Protein AF-A0A563E3H1-F1 (afdb_monomer_lite)

Radius of gyration: 13.67 Å; chains: 1; bounding box: 26×21×43 Å

Organism: NCBI:txid1660198

Secondary structure (DSSP, 8-state):
--HHHHHHTS-HHHHHHHHHHHTT--HHHHHHHHT--TTHHHHHHHHHHHHHHHHHHHHHS-----

InterPro domains:
  IPR013324 RNA polymerase sigma factor, region 3/4-like [SSF88659] (3-55)
  IPR036388 Winged helix-like DNA-binding domain superfamily [G3DSA:1.10.10.10] (2-58)

Foldseek 3Di:
DDLLVLLVPDDPLLSQLVVCVVVVHDLVVNCVVSVHDSVCSVVSPVVSVVSSVVSVVVVPDPPPDD

pLDDT: mean 86.61, std 13.27, range [48.53, 96.25]

Structure (mmCIF, N/CA/C/O backbone):
data_AF-A0A563E3H1-F1
#
_entry.id   AF-A0A563E3H1-F1
#
loop_
_atom_site.group_PDB
_atom_site.id
_atom_site.type_symbol
_atom_site.label_atom_id
_atom_site.label_alt_id
_atom_site.label_comp_id
_atom_site.label_asym_id
_atom_site.label_entity_id
_atom_site.label_seq_id
_atom_site.pdbx_PDB_ins_code
_atom_site.Cartn_x
_atom_site.Cartn_y
_atom_site.Cartn_z
_atom_site.occupancy
_atom_site.B_iso_or_equiv
_atom_site.auth_seq_id
_atom_site.auth_comp_id
_atom_site.auth_asym_id
_atom_site.auth_atom_id
_atom_site.pdbx_PDB_model_num
ATOM 1 N N . MET A 1 1 ? -0.438 -3.312 21.180 1.00 56.22 1 MET A N 1
ATOM 2 C CA . MET A 1 1 ? -1.201 -2.703 20.069 1.00 56.22 1 MET A CA 1
ATOM 3 C C . MET A 1 1 ? -0.566 -3.180 18.773 1.00 56.22 1 MET A C 1
ATOM 5 O O . MET A 1 1 ? 0.633 -2.982 18.619 1.00 56.22 1 MET A O 1
ATOM 9 N N . ASN A 1 2 ? -1.301 -3.868 17.894 1.00 72.75 2 ASN A N 1
ATOM 10 C CA . ASN A 1 2 ? -0.711 -4.520 16.719 1.00 72.75 2 ASN A CA 1
ATOM 11 C C . ASN A 1 2 ? -0.913 -3.655 15.467 1.00 72.75 2 ASN A C 1
ATOM 13 O O . ASN A 1 2 ? -2.045 -3.350 15.106 1.00 72.75 2 ASN A O 1
ATOM 17 N N . MET A 1 3 ? 0.179 -3.320 14.770 1.00 71.00 3 MET A N 1
ATOM 18 C CA . MET A 1 3 ? 0.190 -2.573 13.497 1.00 71.00 3 MET A CA 1
ATOM 19 C C . MET A 1 3 ? -0.798 -3.148 12.462 1.00 71.00 3 MET A C 1
ATOM 21 O O . MET A 1 3 ? -1.443 -2.412 11.719 1.00 71.00 3 MET A O 1
ATOM 25 N N . ALA A 1 4 ? -0.966 -4.474 12.459 1.00 75.25 4 ALA A N 1
ATOM 26 C CA . ALA A 1 4 ? -1.895 -5.181 11.583 1.00 75.25 4 ALA A CA 1
ATOM 27 C C . ALA A 1 4 ? -3.357 -4.720 11.738 1.00 75.25 4 ALA A C 1
ATOM 29 O O . ALA A 1 4 ? -4.060 -4.623 10.738 1.00 75.25 4 ALA A O 1
ATOM 30 N N . SER A 1 5 ? -3.794 -4.387 12.957 1.00 81.06 5 SER A N 1
ATOM 31 C CA . SER A 1 5 ? -5.168 -3.948 13.242 1.00 81.06 5 SER A CA 1
ATOM 32 C C . SER A 1 5 ? -5.436 -2.509 12.797 1.00 81.06 5 SER A C 1
ATOM 34 O O . SER A 1 5 ? -6.572 -2.163 12.499 1.00 81.06 5 SER A O 1
ATOM 36 N N . LEU A 1 6 ? -4.403 -1.663 12.741 1.00 83.19 6 LEU A N 1
ATOM 37 C CA . LEU A 1 6 ? -4.526 -0.292 12.234 1.00 83.19 6 LEU A CA 1
ATOM 38 C C . LEU A 1 6 ? -4.598 -0.272 10.706 1.00 83.19 6 LEU A C 1
ATOM 40 O O . LEU A 1 6 ? -5.383 0.478 10.137 1.00 83.19 6 LEU A O 1
ATOM 44 N N . LEU A 1 7 ? -3.831 -1.143 10.044 1.00 85.31 7 LEU A N 1
ATOM 45 C CA . LEU A 1 7 ? -3.918 -1.322 8.594 1.00 85.31 7 LEU A CA 1
ATOM 46 C C . LEU A 1 7 ? -5.284 -1.865 8.157 1.00 85.31 7 LEU A C 1
ATOM 48 O O . LEU A 1 7 ? -5.727 -1.543 7.063 1.00 85.31 7 LEU A O 1
ATOM 52 N N . ASP A 1 8 ? -5.951 -2.661 8.994 1.00 86.19 8 ASP A N 1
ATOM 53 C CA . ASP A 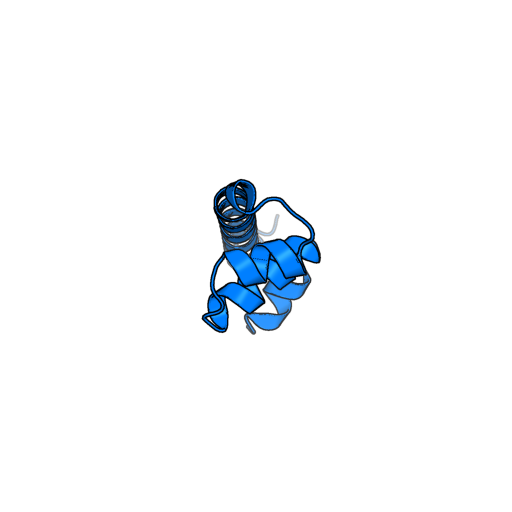1 8 ? -7.293 -3.187 8.707 1.00 86.19 8 ASP A CA 1
ATOM 54 C C . ASP A 1 8 ? -8.384 -2.101 8.729 1.00 86.19 8 ASP A C 1
ATOM 56 O O . ASP A 1 8 ? -9.404 -2.223 8.060 1.00 86.19 8 ASP A O 1
ATOM 60 N N . GLN A 1 9 ? -8.143 -0.992 9.437 1.00 87.19 9 GLN A N 1
ATOM 61 C CA . GLN A 1 9 ? -9.044 0.166 9.451 1.00 87.19 9 GLN A CA 1
ATOM 62 C C . GLN A 1 9 ? -8.856 1.098 8.247 1.00 87.19 9 GLN A C 1
ATOM 64 O O . GLN A 1 9 ? -9.648 2.022 8.044 1.00 87.19 9 GLN A O 1
ATOM 69 N N . LEU A 1 10 ? -7.809 0.891 7.443 1.00 88.38 10 LEU A N 1
ATOM 70 C CA . LEU A 1 10 ? -7.624 1.639 6.207 1.00 88.38 10 LEU A CA 1
ATOM 71 C C . LEU A 1 10 ? -8.517 1.082 5.092 1.00 88.38 10 LEU A C 1
ATOM 73 O O . LEU A 1 10 ? -8.816 -0.111 5.060 1.00 88.38 10 LEU A O 1
ATOM 77 N N . PRO A 1 11 ? -8.872 1.918 4.100 1.00 91.12 11 PRO A N 1
ATOM 78 C CA . PRO A 1 11 ? -9.435 1.430 2.852 1.00 91.12 11 PRO A CA 1
ATOM 79 C C . PRO A 1 11 ? -8.561 0.313 2.256 1.00 91.12 11 PRO A C 1
ATOM 81 O O . PRO A 1 11 ? -7.332 0.447 2.257 1.00 91.12 11 PRO A O 1
ATOM 84 N N . PRO A 1 12 ? -9.162 -0.750 1.693 1.00 87.69 12 PRO A N 1
ATOM 85 C CA . PRO A 1 12 ? -8.443 -1.963 1.306 1.00 87.69 12 PRO A CA 1
ATOM 86 C C . PRO A 1 12 ? -7.297 -1.692 0.324 1.00 87.69 12 PRO A C 1
ATOM 88 O O . PRO A 1 12 ? -6.221 -2.263 0.477 1.00 87.69 12 PRO A O 1
ATOM 91 N N . GLY A 1 13 ? -7.472 -0.759 -0.620 1.00 91.19 13 GLY A N 1
ATOM 92 C CA . GLY A 1 13 ? -6.395 -0.347 -1.526 1.00 91.19 13 GLY A CA 1
ATOM 93 C C . GLY A 1 13 ? -5.189 0.250 -0.789 1.00 91.19 13 GLY A C 1
ATOM 94 O O . GLY A 1 13 ? -4.056 -0.160 -1.016 1.00 91.19 13 GLY A O 1
ATOM 95 N N . LEU A 1 14 ? -5.419 1.154 0.164 1.00 93.00 14 LEU A N 1
ATOM 96 C CA . LEU A 1 14 ? -4.347 1.806 0.925 1.00 93.00 14 LEU A CA 1
ATOM 97 C C . LEU A 1 14 ? -3.645 0.829 1.877 1.00 93.00 14 LEU A C 1
ATOM 99 O O . LEU A 1 14 ? -2.421 0.851 1.999 1.00 93.00 14 LEU A O 1
ATOM 103 N N . ALA A 1 15 ? -4.406 -0.076 2.498 1.00 93.44 15 ALA A N 1
ATOM 104 C CA . ALA A 1 15 ? -3.853 -1.146 3.321 1.00 93.44 15 ALA A CA 1
ATOM 105 C C . ALA A 1 15 ? -2.932 -2.070 2.505 1.00 93.44 15 ALA A C 1
ATOM 107 O O . ALA A 1 15 ? -1.833 -2.407 2.949 1.00 93.44 15 ALA A O 1
ATOM 108 N N . VAL A 1 16 ? -3.360 -2.460 1.299 1.00 94.00 16 VAL A N 1
ATOM 109 C CA . VAL A 1 16 ? -2.558 -3.275 0.375 1.00 94.00 16 VAL A CA 1
ATOM 110 C C . VAL A 1 16 ? -1.305 -2.522 -0.072 1.00 94.00 16 VAL A C 1
ATOM 112 O O . VAL A 1 16 ? -0.219 -3.097 -0.018 1.00 94.00 16 VAL A O 1
ATOM 115 N N . ALA A 1 17 ? -1.422 -1.237 -0.421 1.00 94.88 17 ALA A N 1
ATOM 116 C CA . ALA A 1 17 ? -0.287 -0.403 -0.817 1.00 94.88 17 ALA A CA 1
ATOM 117 C C . ALA A 1 17 ? 0.818 -0.391 0.254 1.00 94.88 17 ALA A C 1
ATOM 119 O O . ALA A 1 17 ? 1.979 -0.678 -0.040 1.00 94.88 17 ALA A O 1
ATOM 120 N N . LEU A 1 18 ? 0.448 -0.146 1.516 1.00 93.81 18 LEU A N 1
ATOM 121 C CA . LEU A 1 18 ? 1.394 -0.118 2.635 1.00 93.81 18 LEU A CA 1
ATOM 122 C C . LEU A 1 18 ? 1.977 -1.496 2.955 1.00 93.81 18 LEU A C 1
ATOM 124 O O . LEU A 1 18 ? 3.157 -1.596 3.285 1.00 93.81 18 LEU A O 1
ATOM 128 N N . ARG A 1 19 ? 1.187 -2.572 2.845 1.00 92.75 19 ARG A N 1
ATOM 129 C CA . ARG A 1 19 ? 1.684 -3.945 3.047 1.00 92.75 19 ARG A CA 1
ATOM 130 C C . ARG A 1 19 ? 2.738 -4.314 2.007 1.00 92.75 19 ARG A C 1
ATOM 132 O O . ARG A 1 19 ? 3.785 -4.838 2.372 1.00 92.75 19 ARG A O 1
ATOM 139 N N . LEU A 1 20 ? 2.483 -4.009 0.736 1.00 94.19 20 LEU A N 1
ATOM 140 C CA . LEU A 1 20 ? 3.427 -4.283 -0.345 1.00 94.19 20 LEU A CA 1
ATOM 141 C C . LEU A 1 20 ? 4.696 -3.435 -0.210 1.00 94.19 20 LEU A C 1
ATOM 143 O O . LEU A 1 20 ? 5.800 -3.959 -0.351 1.00 94.19 20 LEU A O 1
ATOM 147 N N . ARG A 1 21 ? 4.553 -2.155 0.147 1.00 93.94 21 ARG A N 1
ATOM 148 C CA . ARG A 1 21 ? 5.693 -1.275 0.414 1.00 93.94 21 ARG A CA 1
ATOM 149 C C . ARG A 1 21 ? 6.541 -1.770 1.589 1.00 93.94 21 ARG A C 1
ATOM 151 O O . ARG A 1 21 ? 7.759 -1.834 1.463 1.00 93.94 21 ARG A O 1
ATOM 158 N N . ASN A 1 22 ? 5.914 -2.179 2.694 1.00 91.94 22 ASN A N 1
ATOM 159 C CA . ASN A 1 22 ? 6.612 -2.748 3.855 1.00 91.94 22 ASN A CA 1
ATOM 160 C C . ASN A 1 22 ? 7.298 -4.085 3.547 1.00 91.94 22 ASN A C 1
ATOM 162 O O . ASN A 1 22 ? 8.322 -4.397 4.145 1.00 91.94 22 ASN A O 1
ATOM 166 N N . ALA A 1 23 ? 6.760 -4.864 2.607 1.00 94.00 23 ALA A N 1
ATOM 167 C CA . ALA A 1 23 ? 7.398 -6.082 2.115 1.00 94.00 23 ALA A CA 1
ATOM 168 C C . ALA A 1 23 ? 8.554 -5.813 1.126 1.00 94.00 23 ALA A C 1
ATOM 170 O O . ALA A 1 23 ? 9.195 -6.759 0.676 1.00 94.00 23 ALA A O 1
ATOM 171 N N . GLY A 1 24 ? 8.837 -4.547 0.794 1.00 95.69 24 GLY A N 1
ATOM 172 C CA . GLY A 1 24 ? 9.941 -4.158 -0.085 1.00 95.69 24 GLY A CA 1
ATOM 173 C C . GLY A 1 24 ? 9.648 -4.315 -1.578 1.00 95.69 24 GLY A C 1
ATOM 174 O O . GLY A 1 24 ? 10.580 -4.304 -2.380 1.00 95.69 24 GLY A O 1
ATOM 175 N N . TYR A 1 25 ? 8.378 -4.465 -1.973 1.00 96.25 25 TYR A N 1
ATOM 176 C CA . TYR A 1 25 ? 8.025 -4.533 -3.389 1.00 96.25 25 TYR A CA 1
ATOM 177 C C . TYR A 1 25 ? 8.219 -3.177 -4.080 1.00 96.25 25 TYR A C 1
ATOM 179 O O . TYR A 1 25 ? 7.946 -2.133 -3.481 1.00 96.25 25 TYR A O 1
ATOM 187 N N . PRO A 1 26 ? 8.652 -3.177 -5.354 1.00 95.56 26 PRO A N 1
ATOM 188 C CA . PRO A 1 26 ? 8.827 -1.952 -6.117 1.00 95.56 26 PRO A CA 1
ATOM 189 C C . PRO A 1 26 ? 7.478 -1.326 -6.480 1.00 95.56 26 PRO A C 1
ATOM 191 O O . PRO A 1 26 ? 6.469 -2.018 -6.643 1.00 95.56 26 PRO A O 1
ATOM 194 N N . ASP A 1 27 ? 7.485 -0.015 -6.709 1.00 93.94 27 ASP A N 1
ATOM 1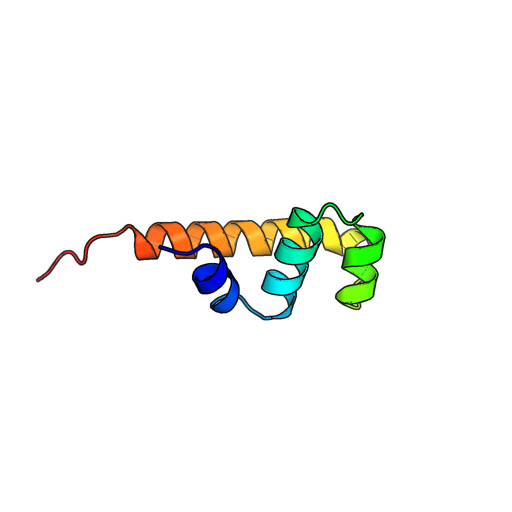95 C CA . ASP A 1 27 ? 6.278 0.770 -6.983 1.00 93.94 27 ASP A CA 1
ATOM 196 C C . ASP A 1 27 ? 5.501 0.260 -8.211 1.00 93.94 27 ASP A C 1
ATOM 198 O O . ASP A 1 27 ? 4.275 0.281 -8.214 1.00 93.94 27 ASP A O 1
ATOM 202 N N . ALA A 1 28 ? 6.179 -0.307 -9.215 1.00 95.31 28 ALA A N 1
ATOM 203 C CA . ALA A 1 28 ? 5.532 -0.933 -10.374 1.00 95.31 28 ALA A CA 1
ATOM 204 C C . ALA A 1 28 ? 4.656 -2.150 -10.005 1.00 95.31 28 ALA A C 1
ATOM 206 O O . ALA A 1 28 ? 3.583 -2.357 -10.579 1.00 95.31 28 ALA A O 1
ATOM 207 N N . VAL A 1 29 ? 5.088 -2.952 -9.026 1.00 95.69 29 VAL A N 1
ATOM 208 C CA . VAL A 1 29 ? 4.312 -4.096 -8.518 1.00 95.69 29 VAL A CA 1
ATOM 209 C C . VAL A 1 29 ? 3.122 -3.598 -7.707 1.00 95.69 29 VAL A C 1
ATOM 211 O O . VAL A 1 29 ? 2.022 -4.128 -7.845 1.00 95.69 29 VAL A O 1
ATOM 214 N N . ILE A 1 30 ? 3.321 -2.541 -6.920 1.00 95.56 30 ILE A N 1
ATOM 215 C CA . ILE A 1 30 ? 2.254 -1.876 -6.169 1.00 95.56 30 ILE A CA 1
ATOM 216 C C . ILE A 1 30 ? 1.197 -1.327 -7.141 1.00 95.56 30 ILE A C 1
ATOM 218 O O . ILE A 1 30 ? 0.023 -1.656 -7.001 1.00 95.56 30 ILE A O 1
ATOM 222 N N . ALA A 1 31 ? 1.604 -0.594 -8.182 1.00 96.25 31 ALA A N 1
ATOM 223 C CA . ALA A 1 31 ? 0.718 -0.077 -9.230 1.00 96.25 31 ALA A CA 1
ATOM 224 C C . ALA A 1 31 ? -0.158 -1.180 -9.835 1.00 96.25 31 ALA A C 1
ATOM 226 O O . ALA A 1 31 ? -1.381 -1.061 -9.897 1.00 96.25 31 ALA A O 1
ATOM 227 N N . THR A 1 32 ? 0.487 -2.285 -10.215 1.00 95.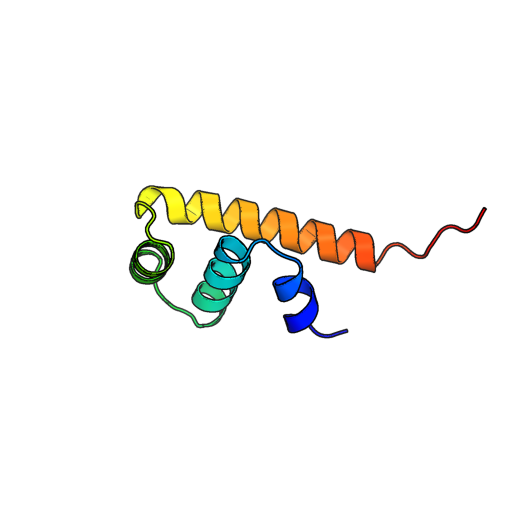69 32 THR A N 1
ATOM 228 C CA . THR A 1 32 ? -0.167 -3.444 -10.828 1.00 95.69 32 THR A CA 1
ATOM 229 C C . THR A 1 32 ? -1.163 -4.093 -9.870 1.00 95.69 32 THR A C 1
ATOM 231 O O . THR A 1 32 ? -2.286 -4.391 -10.262 1.00 95.69 32 THR A O 1
ATOM 234 N N . ALA A 1 33 ? -0.784 -4.276 -8.603 1.00 94.56 33 ALA A N 1
ATOM 235 C CA . ALA A 1 33 ? -1.646 -4.878 -7.589 1.00 94.56 33 ALA A CA 1
ATOM 236 C C . ALA A 1 33 ? -2.873 -4.013 -7.255 1.00 94.56 33 ALA A C 1
ATOM 238 O O . ALA A 1 33 ? -3.937 -4.545 -6.948 1.00 94.56 33 ALA A O 1
ATOM 239 N N . LEU A 1 34 ? -2.726 -2.688 -7.315 1.00 93.94 34 LEU A N 1
ATOM 240 C CA . LEU A 1 34 ? -3.807 -1.731 -7.082 1.00 93.94 34 LEU A CA 1
ATOM 241 C C . LEU A 1 34 ? -4.639 -1.419 -8.333 1.00 93.94 34 LEU A C 1
ATOM 243 O O . LEU A 1 34 ? -5.701 -0.814 -8.204 1.00 93.94 34 LEU A O 1
ATOM 247 N N . GLY A 1 35 ? -4.176 -1.802 -9.525 1.00 95.00 35 GLY A N 1
ATOM 248 C CA . GLY A 1 35 ? -4.820 -1.434 -10.787 1.00 95.00 35 GLY A CA 1
ATOM 249 C C . GLY A 1 35 ? -4.788 0.074 -11.063 1.00 95.00 35 GLY A C 1
ATOM 250 O O . GLY A 1 35 ? -5.724 0.604 -11.656 1.00 95.00 35 GLY A O 1
ATOM 251 N N . ILE A 1 36 ? -3.739 0.768 -10.609 1.00 94.25 36 ILE A N 1
ATOM 252 C CA . ILE A 1 36 ? -3.555 2.218 -10.785 1.00 94.25 36 ILE A CA 1
ATOM 253 C C . ILE A 1 36 ? -2.344 2.510 -11.681 1.00 94.25 36 ILE A C 1
ATOM 255 O O . ILE A 1 36 ? -1.431 1.685 -11.761 1.00 94.25 36 ILE A O 1
ATOM 259 N N . PRO A 1 37 ? -2.287 3.680 -12.342 1.00 94.94 37 PRO A N 1
ATOM 260 C CA . PRO A 1 37 ? -1.092 4.086 -13.073 1.00 94.94 37 PRO A CA 1
ATOM 261 C C . PRO A 1 37 ? 0.108 4.256 -12.130 1.00 94.94 37 PRO A C 1
ATOM 263 O O . PRO A 1 37 ? -0.032 4.718 -10.995 1.00 94.94 37 PRO A O 1
ATOM 266 N N . GLY A 1 38 ? 1.302 3.896 -12.613 1.00 92.56 38 GLY A N 1
ATOM 267 C CA . GLY A 1 38 ? 2.538 3.906 -11.820 1.00 92.56 38 GLY A CA 1
ATOM 268 C C . GLY A 1 38 ? 2.866 5.275 -11.219 1.00 92.56 38 GLY A C 1
ATOM 269 O O . GLY A 1 38 ? 3.310 5.357 -10.077 1.00 92.56 38 GLY A O 1
ATOM 270 N N . GLU A 1 39 ? 2.556 6.356 -11.937 1.00 94.62 39 GLU A N 1
ATOM 271 C CA . GLU A 1 39 ? 2.724 7.730 -11.448 1.00 94.62 39 GLU A CA 1
ATOM 272 C C . GLU A 1 39 ? 1.827 8.076 -10.246 1.00 94.62 39 GLU A C 1
ATOM 274 O O . GLU A 1 39 ? 2.181 8.932 -9.442 1.00 94.62 39 GLU A O 1
ATOM 279 N N . SER A 1 40 ? 0.695 7.382 -10.071 1.00 95.12 40 SER A N 1
ATOM 280 C CA . SER A 1 40 ? -0.219 7.586 -8.937 1.00 95.12 40 SER A CA 1
ATOM 281 C C . SER A 1 40 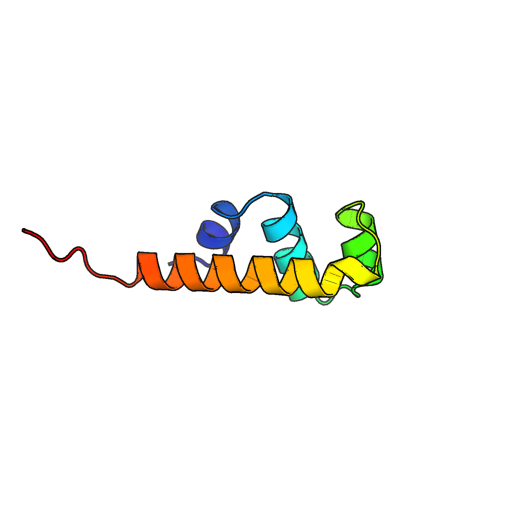? 0.186 6.815 -7.681 1.00 95.12 40 SER A C 1
ATOM 283 O O . SER A 1 40 ? -0.396 7.037 -6.616 1.00 95.12 40 SER A O 1
ATOM 285 N N . VAL A 1 41 ? 1.167 5.910 -7.766 1.00 94.94 41 VAL A N 1
ATOM 286 C CA . VAL A 1 41 ? 1.598 5.094 -6.619 1.00 94.94 41 VAL A CA 1
ATOM 287 C C . VAL A 1 41 ? 2.149 5.967 -5.503 1.00 94.94 41 VAL A C 1
ATOM 289 O O . VAL A 1 41 ? 1.757 5.779 -4.354 1.00 94.94 41 VAL A O 1
ATOM 292 N N . ALA A 1 42 ? 2.998 6.944 -5.834 1.00 94.31 42 ALA A N 1
ATOM 293 C CA . ALA A 1 42 ? 3.593 7.844 -4.850 1.00 94.31 42 ALA A CA 1
ATOM 294 C C . ALA A 1 42 ? 2.510 8.574 -4.040 1.00 94.31 42 ALA A C 1
ATOM 296 O O . ALA A 1 42 ? 2.446 8.418 -2.823 1.00 94.31 42 ALA A O 1
ATOM 297 N N . SER A 1 43 ? 1.575 9.243 -4.720 1.00 95.44 43 SER A N 1
ATOM 298 C CA . SER A 1 43 ? 0.472 9.951 -4.061 1.00 95.44 43 SER A CA 1
ATOM 299 C C . SER A 1 43 ? -0.456 9.010 -3.287 1.00 95.44 43 SER A C 1
ATOM 301 O O . SER A 1 43 ? -0.948 9.3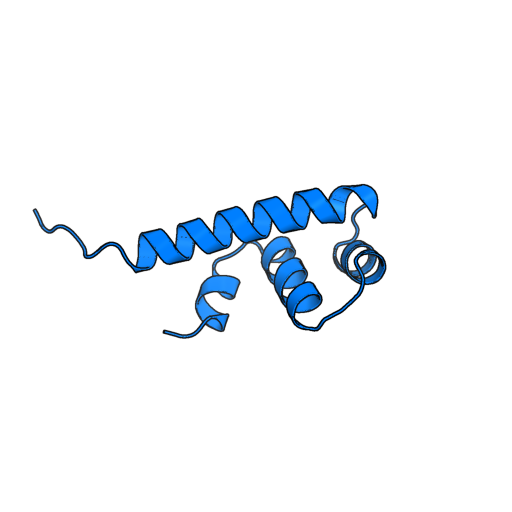58 -2.216 1.00 95.44 43 SER A O 1
ATOM 303 N N . THR A 1 44 ? -0.681 7.791 -3.787 1.00 94.38 44 THR A N 1
ATOM 304 C CA . THR A 1 44 ? -1.478 6.777 -3.076 1.00 94.38 44 THR A CA 1
ATOM 305 C C . THR A 1 44 ? -0.807 6.359 -1.769 1.00 94.38 44 THR A C 1
ATOM 307 O O . THR A 1 44 ? -1.482 6.239 -0.746 1.00 94.38 44 THR A O 1
ATOM 310 N N . LEU A 1 45 ? 0.515 6.165 -1.781 1.00 94.88 45 LEU A N 1
ATOM 311 C CA . LEU A 1 45 ? 1.298 5.842 -0.589 1.00 94.88 45 LEU A CA 1
ATOM 312 C C . LEU A 1 45 ? 1.312 7.006 0.407 1.00 94.88 45 LEU A C 1
ATOM 314 O O . LEU A 1 45 ? 1.121 6.764 1.595 1.00 94.88 45 LEU A O 1
ATOM 318 N N . GLU A 1 46 ? 1.447 8.251 -0.058 1.00 95.50 46 GLU A N 1
ATOM 319 C CA . GLU A 1 46 ? 1.359 9.441 0.801 1.00 95.50 46 GLU A CA 1
ATOM 320 C C . GLU A 1 46 ? -0.002 9.535 1.505 1.00 95.50 46 GLU A C 1
ATOM 322 O O . GLU A 1 46 ? -0.076 9.741 2.717 1.00 95.50 46 GLU A O 1
ATOM 327 N N . VAL A 1 47 ? -1.100 9.318 0.772 1.00 95.19 47 VAL A N 1
ATOM 328 C CA . VAL A 1 47 ? -2.453 9.311 1.352 1.00 95.19 47 VAL A CA 1
ATOM 329 C C . VAL A 1 47 ? -2.631 8.153 2.337 1.00 95.19 47 VAL A C 1
ATOM 331 O O . VAL A 1 47 ? -3.278 8.321 3.376 1.00 95.19 47 VAL A O 1
ATOM 334 N N . ALA A 1 48 ? -2.083 6.977 2.024 1.00 94.31 48 ALA A N 1
ATOM 335 C CA . ALA A 1 48 ? -2.134 5.819 2.908 1.00 94.31 48 ALA A CA 1
ATOM 336 C C . ALA A 1 48 ? -1.395 6.085 4.228 1.00 94.31 48 ALA A C 1
ATOM 338 O O . ALA A 1 48 ? -1.947 5.816 5.296 1.00 94.31 48 ALA A O 1
ATOM 339 N N . ASP A 1 49 ? -0.194 6.659 4.154 1.00 93.06 49 ASP A N 1
ATOM 340 C CA . ASP A 1 49 ? 0.629 6.994 5.315 1.00 93.06 49 ASP A CA 1
ATOM 341 C C . ASP A 1 49 ? -0.019 8.081 6.182 1.00 93.06 49 ASP A C 1
ATOM 343 O O . ASP A 1 49 ? -0.165 7.909 7.393 1.00 93.06 49 ASP A O 1
ATOM 347 N N . ALA A 1 50 ? -0.541 9.145 5.564 1.00 93.88 50 ALA A N 1
ATOM 348 C CA . ALA A 1 50 ? -1.249 10.206 6.277 1.00 93.88 50 ALA A CA 1
ATOM 349 C C . ALA A 1 50 ? -2.476 9.673 7.039 1.00 93.88 50 ALA A C 1
ATOM 351 O O . ALA A 1 50 ? -2.733 10.056 8.184 1.00 93.88 50 ALA A O 1
ATOM 352 N N . LYS A 1 51 ? -3.237 8.752 6.431 1.00 91.69 51 LYS A N 1
ATOM 353 C CA . LYS A 1 51 ? -4.379 8.111 7.099 1.00 91.69 51 LYS A CA 1
ATOM 354 C C . LYS A 1 51 ? -3.938 7.176 8.219 1.00 91.69 51 LYS A C 1
ATOM 356 O O . LYS A 1 51 ? -4.573 7.184 9.272 1.00 91.69 51 LYS A O 1
ATOM 361 N N . LEU A 1 52 ? -2.868 6.405 8.021 1.00 90.12 52 LEU A N 1
ATOM 362 C CA . LEU A 1 52 ? -2.324 5.539 9.065 1.00 90.12 52 LEU A CA 1
ATOM 363 C C . LEU A 1 52 ? -1.853 6.365 10.266 1.00 90.12 52 LEU A C 1
ATOM 365 O O . LEU A 1 52 ? -2.218 6.060 11.399 1.00 90.12 52 LEU A O 1
ATOM 369 N N . SER A 1 53 ? -1.115 7.444 10.012 1.00 90.62 53 SER A N 1
ATOM 370 C CA . SER A 1 53 ? -0.655 8.386 11.031 1.00 90.62 53 SER A CA 1
ATOM 371 C C . SER A 1 53 ? 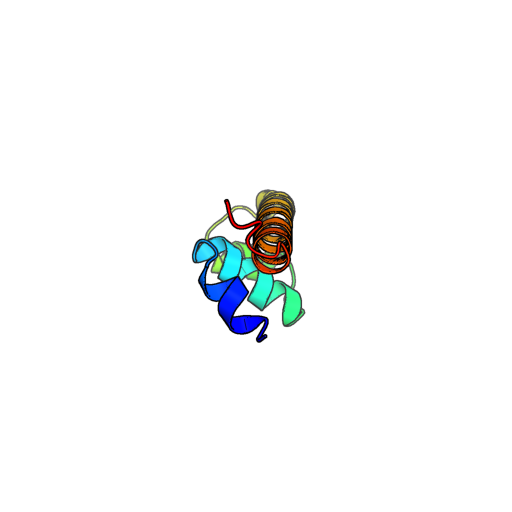-1.826 8.973 11.821 1.00 90.62 53 SER A C 1
ATOM 373 O O . SER A 1 53 ? -1.798 8.975 13.049 1.00 90.62 53 SER A O 1
ATOM 375 N N . ASN A 1 54 ? -2.909 9.370 11.145 1.00 90.81 54 ASN A N 1
ATOM 376 C CA . ASN A 1 54 ? -4.116 9.858 11.814 1.00 90.81 54 ASN A CA 1
ATOM 377 C C . ASN A 1 54 ? -4.773 8.782 12.704 1.00 90.81 54 ASN A C 1
ATOM 379 O O . ASN A 1 54 ? -5.158 9.070 13.835 1.00 90.81 54 ASN A O 1
ATOM 383 N N . LEU A 1 55 ? -4.860 7.531 12.238 1.00 88.50 55 LEU A N 1
ATOM 384 C CA . LEU A 1 55 ? -5.384 6.420 13.046 1.00 88.50 55 LEU A CA 1
ATOM 385 C C . LEU A 1 55 ? -4.524 6.165 14.291 1.00 88.50 55 LEU A C 1
ATOM 387 O O . LEU A 1 55 ? -5.063 5.949 15.378 1.00 88.50 55 LEU A O 1
ATOM 391 N N . VAL A 1 56 ? -3.196 6.232 14.156 1.00 88.06 56 VAL A N 1
ATOM 392 C CA . VAL A 1 56 ? -2.261 6.130 15.285 1.00 88.06 56 VAL A CA 1
ATOM 393 C C . VAL A 1 56 ? -2.505 7.267 16.281 1.00 88.06 56 VAL A C 1
ATOM 395 O O . VAL A 1 56 ? -2.657 7.002 17.472 1.00 88.06 56 VAL A O 1
ATOM 398 N N . SER A 1 57 ? -2.624 8.513 15.815 1.00 84.94 57 SER A N 1
ATOM 399 C CA . SER A 1 57 ? -2.882 9.682 16.669 1.00 84.94 57 SER A CA 1
ATOM 400 C C . SER A 1 57 ? -4.237 9.631 17.385 1.00 84.94 57 SER A C 1
ATOM 402 O O . SER A 1 57 ? -4.325 9.983 18.562 1.00 84.94 57 SER A O 1
ATOM 404 N N . GLN A 1 58 ? -5.290 9.157 16.715 1.00 82.06 58 GLN A N 1
ATOM 405 C CA . GLN A 1 58 ? -6.614 8.975 17.325 1.00 82.06 58 GLN A CA 1
ATOM 406 C C . GLN A 1 58 ? -6.609 7.863 18.373 1.00 82.06 58 GLN A C 1
ATOM 408 O O . GLN A 1 58 ? -7.225 7.998 19.423 1.00 82.06 58 GLN A O 1
ATOM 413 N N . THR A 1 59 ? -5.860 6.792 18.118 1.00 75.69 59 THR A N 1
ATOM 414 C CA . THR A 1 59 ? -5.697 5.679 19.061 1.00 75.69 59 THR A CA 1
ATOM 415 C C . THR A 1 59 ? -4.909 6.090 20.311 1.00 75.69 59 THR A C 1
ATOM 417 O O . THR A 1 59 ? -5.141 5.553 21.391 1.00 75.69 59 THR A O 1
ATOM 420 N N . HIS A 1 60 ? -3.973 7.034 20.178 1.00 64.31 60 HIS A N 1
ATOM 421 C CA . HIS A 1 60 ? -3.139 7.531 21.277 1.00 64.31 60 HIS A CA 1
ATOM 422 C C . HIS A 1 60 ? -3.748 8.708 22.047 1.00 64.31 60 HIS A C 1
ATOM 424 O O . HIS A 1 60 ? -3.185 9.122 23.059 1.00 64.31 60 HIS A O 1
ATOM 430 N N . SER A 1 61 ? -4.881 9.248 21.597 1.00 55.81 61 SER A N 1
ATOM 431 C CA . SER A 1 61 ? -5.613 10.249 22.365 1.00 55.81 61 SER A CA 1
ATOM 432 C C . SER A 1 61 ? -6.352 9.527 23.496 1.00 55.81 61 SER A C 1
ATOM 434 O O . SER A 1 61 ? -7.278 8.766 23.205 1.00 55.81 61 SER A O 1
ATOM 436 N N . PRO A 1 62 ? -5.975 9.703 24.781 1.00 50.81 62 PRO A N 1
ATOM 437 C CA . PRO A 1 62 ? -6.805 9.206 25.865 1.00 50.81 62 PRO A CA 1
ATOM 438 C C . PRO A 1 62 ? -8.151 9.909 25.734 1.00 50.81 62 PRO A C 1
ATOM 440 O O . PRO A 1 62 ? -8.185 11.126 25.557 1.00 50.81 62 PRO A O 1
ATOM 443 N N . SER A 1 63 ? -9.250 9.160 25.794 1.00 48.53 63 SER A N 1
ATOM 444 C CA . SER A 1 63 ? -10.583 9.724 25.979 1.00 48.53 63 SER A CA 1
ATOM 445 C C . SER A 1 63 ? -10.537 10.776 27.091 1.00 48.53 63 SER A C 1
ATOM 447 O O . SER A 1 63 ? -10.581 10.432 28.275 1.00 48.53 63 SER A O 1
ATOM 449 N N . SER A 1 64 ? -10.440 12.058 26.725 1.00 50.53 64 SER A N 1
ATOM 450 C CA . SER A 1 64 ? -10.737 13.168 27.621 1.00 50.53 64 SER A CA 1
ATOM 451 C C . SER A 1 64 ? -12.224 13.071 27.905 1.00 50.53 64 SER A C 1
ATOM 453 O O . SER A 1 64 ? -13.078 13.470 27.114 1.00 50.53 64 SER A O 1
ATOM 455 N N . SER A 1 65 ? -12.487 12.389 29.011 1.00 58.12 65 SER A N 1
ATOM 456 C CA . SER A 1 65 ? -13.792 12.170 29.599 1.00 58.12 65 SER A CA 1
ATOM 457 C C . SER A 1 65 ? -14.373 13.522 30.008 1.00 58.12 65 SER A C 1
ATOM 459 O O . SER A 1 65 ? -13.644 14.398 30.476 1.00 58.12 65 SER A O 1
ATOM 461 N N . ARG A 1 66 ? -15.669 13.675 29.736 1.00 52.09 66 ARG A N 1
ATOM 462 C CA . ARG A 1 66 ? -16.509 14.803 30.149 1.00 52.09 66 ARG A CA 1
ATOM 463 C C . ARG A 1 66 ? -16.625 14.904 31.663 1.00 52.09 66 ARG A C 1
ATOM 465 O O . ARG A 1 66 ? -16.510 13.846 32.320 1.00 52.09 66 ARG A O 1
#

Sequence (66 aa):
MNMASLLDQLPPGLAVALRLRNAGYPDAVIATALGIPGESVASTLEVADAKLSNLVSQTHSPSSSR